Protein AF-A0A507R5H3-F1 (afdb_monomer)

Radius of 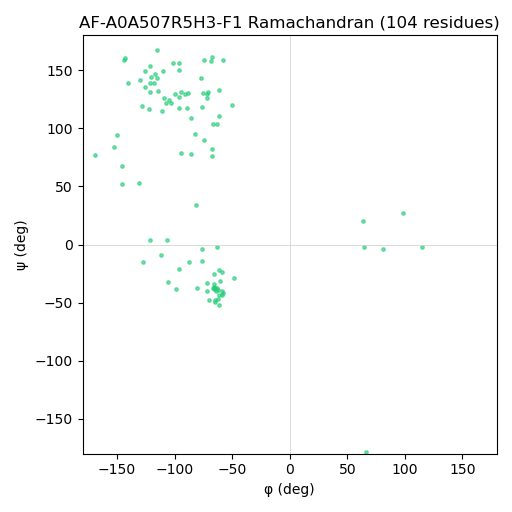gyration: 14.15 Å; Cα contacts (8 Å, |Δi|>4): 194; chains: 1; bounding box: 29×32×40 Å

Organism: Monascus purpureus (NCBI:txid5098)

Structure (mmCIF, N/CA/C/O backbone):
data_AF-A0A507R5H3-F1
#
_entry.id   AF-A0A507R5H3-F1
#
loop_
_atom_site.group_PDB
_atom_site.id
_atom_site.type_symbol
_atom_site.label_atom_id
_atom_site.label_alt_id
_atom_site.label_comp_id
_atom_site.label_asym_id
_atom_site.label_entity_id
_atom_site.label_seq_id
_atom_site.pdbx_PDB_ins_code
_atom_site.Cartn_x
_atom_site.Cartn_y
_atom_site.Cartn_z
_atom_site.occupancy
_atom_site.B_iso_or_equiv
_atom_site.auth_seq_id
_atom_site.auth_comp_id
_atom_site.auth_asym_id
_atom_site.auth_atom_id
_atom_site.pdbx_PDB_model_num
ATOM 1 N N . MET A 1 1 ? -1.510 -14.704 -15.289 1.00 32.44 1 MET A N 1
ATOM 2 C CA . MET A 1 1 ? -2.356 -13.787 -16.089 1.00 32.44 1 MET A CA 1
ATOM 3 C C . MET A 1 1 ? -2.913 -12.698 -15.160 1.00 32.44 1 MET A C 1
ATOM 5 O O . MET A 1 1 ? -4.084 -12.711 -14.817 1.00 32.44 1 MET A O 1
ATOM 9 N N . PHE A 1 2 ? -2.063 -11.780 -14.681 1.00 27.38 2 PHE A N 1
ATOM 10 C CA . PHE A 1 2 ? -2.463 -10.709 -13.753 1.00 27.38 2 PHE A CA 1
ATOM 11 C C . PHE A 1 2 ? -3.006 -9.515 -14.541 1.00 27.38 2 PHE A C 1
ATOM 13 O O . PHE A 1 2 ? -2.322 -8.524 -14.784 1.00 27.38 2 PHE A O 1
ATOM 20 N N . ARG A 1 3 ? -4.252 -9.630 -15.000 1.00 39.09 3 ARG A N 1
ATOM 21 C CA . ARG A 1 3 ? -5.005 -8.485 -15.511 1.00 39.09 3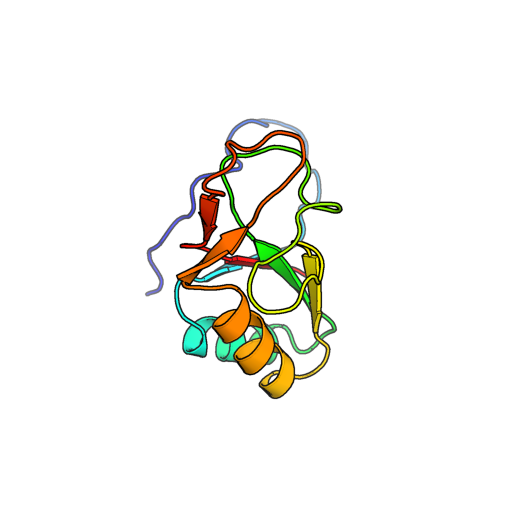 ARG A CA 1
ATOM 22 C C . ARG A 1 3 ? -5.606 -7.735 -14.329 1.00 39.09 3 ARG A C 1
ATOM 24 O O . ARG A 1 3 ? -6.699 -8.055 -13.891 1.00 39.09 3 ARG A O 1
ATOM 31 N N . CYS A 1 4 ? -4.924 -6.700 -13.859 1.00 26.64 4 CYS A N 1
ATOM 32 C CA . CYS A 1 4 ? -5.613 -5.581 -13.225 1.00 26.64 4 CYS A CA 1
ATOM 33 C C . CYS A 1 4 ? -4.775 -4.317 -13.408 1.00 26.64 4 CYS A C 1
ATOM 35 O O . CYS A 1 4 ? -3.970 -3.935 -12.564 1.00 26.64 4 CYS A O 1
ATOM 37 N N . GLY A 1 5 ? -4.943 -3.687 -14.572 1.00 36.56 5 GLY A N 1
ATOM 38 C CA . GLY A 1 5 ? -4.364 -2.384 -14.852 1.00 36.56 5 GLY A CA 1
ATOM 39 C C . GLY A 1 5 ? -4.945 -1.354 -13.894 1.00 36.56 5 GLY A C 1
ATOM 40 O O . GLY A 1 5 ? -6.070 -0.890 -14.079 1.00 36.56 5 GLY A O 1
ATOM 41 N N . CYS A 1 6 ? -4.166 -0.959 -12.891 1.00 31.17 6 CYS A N 1
ATOM 42 C CA . CYS A 1 6 ? -4.431 0.285 -12.195 1.00 31.17 6 CYS A CA 1
ATOM 43 C C . CYS A 1 6 ? -4.000 1.418 -13.132 1.00 31.17 6 CYS A C 1
ATOM 45 O O . CYS A 1 6 ? -2.841 1.813 -13.204 1.00 31.17 6 CYS A O 1
ATOM 47 N N . ARG A 1 7 ? -4.955 1.853 -13.957 1.00 38.59 7 ARG A N 1
ATOM 48 C CA . ARG A 1 7 ? -4.823 2.907 -14.962 1.00 38.59 7 ARG A CA 1
ATOM 49 C C . ARG A 1 7 ? -4.623 4.252 -14.256 1.00 38.59 7 ARG A C 1
ATOM 51 O O . ARG A 1 7 ? -5.584 4.983 -14.062 1.00 38.59 7 ARG A O 1
ATOM 58 N N . LEU A 1 8 ? -3.396 4.571 -13.847 1.00 39.38 8 LEU A N 1
ATOM 59 C CA . LEU A 1 8 ? -3.057 5.916 -13.375 1.00 39.38 8 LEU A CA 1
ATOM 60 C C . LEU A 1 8 ? -1.620 6.325 -13.738 1.00 39.38 8 LEU A C 1
ATOM 62 O O . LEU A 1 8 ? -0.855 6.728 -12.878 1.00 39.38 8 LEU A O 1
ATOM 66 N N . MET A 1 9 ? -1.265 6.198 -15.020 1.00 39.62 9 MET A N 1
ATOM 67 C CA . MET A 1 9 ? -0.249 7.020 -15.699 1.00 39.62 9 MET A CA 1
ATOM 68 C C . MET A 1 9 ? -0.341 6.734 -17.209 1.00 39.62 9 MET A C 1
ATOM 70 O O . MET A 1 9 ? 0.411 5.941 -17.760 1.00 39.62 9 MET A O 1
ATOM 74 N N . ARG A 1 10 ? -1.341 7.296 -17.895 1.00 34.28 10 ARG A N 1
ATOM 75 C CA . ARG A 1 10 ? -1.389 7.283 -19.370 1.00 34.28 10 ARG A CA 1
ATOM 76 C C . ARG A 1 10 ? -1.670 8.688 -19.884 1.00 34.28 10 ARG A C 1
ATOM 78 O O . ARG A 1 10 ? -2.628 8.891 -20.614 1.00 34.28 10 ARG A O 1
ATOM 85 N N . VAL A 1 11 ? -0.872 9.655 -19.439 1.00 46.25 11 VAL A N 1
ATOM 86 C CA . VAL A 1 11 ? -0.793 10.981 -20.064 1.00 46.25 11 VAL A CA 1
ATOM 87 C C . VAL A 1 11 ? 0.644 11.485 -19.947 1.00 46.25 11 VAL A C 1
ATOM 89 O O . VAL A 1 11 ? 0.905 12.408 -19.196 1.00 46.25 11 VAL A O 1
ATOM 92 N N . VAL A 1 12 ? 1.580 10.842 -20.647 1.00 48.62 12 VAL A N 1
ATOM 93 C CA . VAL A 1 12 ? 2.714 11.534 -21.281 1.00 48.62 12 VAL A CA 1
ATOM 94 C C . VAL A 1 12 ? 3.072 10.704 -22.514 1.00 48.62 12 VAL A C 1
ATOM 96 O O . VAL A 1 12 ? 3.753 9.687 -22.426 1.00 48.62 12 VAL A O 1
ATOM 99 N N . GLY A 1 13 ? 2.517 11.075 -23.665 1.00 44.78 13 GLY A N 1
ATOM 100 C CA . GLY A 1 13 ? 3.038 10.610 -24.943 1.00 44.78 13 GLY A CA 1
ATOM 101 C C . GLY A 1 13 ? 4.305 11.402 -25.244 1.00 44.78 13 GLY A C 1
ATOM 102 O O . GLY A 1 13 ? 4.231 12.621 -25.344 1.00 44.78 13 GLY A O 1
ATOM 103 N N . GLY A 1 14 ? 5.450 10.726 -25.354 1.00 51.44 14 GLY A N 1
ATOM 104 C CA . GLY A 1 14 ? 6.634 11.280 -26.022 1.00 51.44 14 GLY A CA 1
ATOM 105 C C . GLY A 1 14 ? 7.879 11.553 -25.176 1.00 51.44 14 GLY A C 1
ATOM 106 O O . GLY A 1 14 ? 8.890 11.923 -25.760 1.00 51.44 14 GLY A O 1
ATOM 107 N N . TYR A 1 15 ? 7.866 11.339 -23.858 1.00 52.12 15 TYR A N 1
ATOM 108 C CA . TYR A 1 15 ? 9.074 11.487 -23.035 1.00 52.12 15 TYR A CA 1
ATOM 109 C C . TYR A 1 15 ? 9.379 10.174 -22.313 1.00 52.12 15 TYR A C 1
ATOM 111 O O . TYR A 1 15 ? 8.579 9.711 -21.500 1.00 52.12 15 TYR A O 1
ATOM 119 N N . ASP A 1 16 ? 10.527 9.579 -22.646 1.00 47.03 16 ASP A N 1
ATOM 120 C CA . ASP A 1 16 ? 11.119 8.411 -21.988 1.00 47.03 16 ASP A CA 1
ATOM 121 C C . ASP A 1 16 ? 11.559 8.805 -20.571 1.00 47.03 16 ASP A C 1
ATOM 123 O O . ASP A 1 16 ? 12.713 9.123 -20.297 1.00 47.03 16 ASP A O 1
ATOM 127 N N . VAL A 1 17 ? 10.585 8.927 -19.670 1.00 50.81 17 VAL A N 1
ATOM 128 C CA . VAL A 1 17 ? 10.842 9.186 -18.256 1.00 50.81 17 VAL A CA 1
ATOM 129 C C . VAL A 1 17 ? 10.822 7.836 -17.545 1.00 50.81 17 VAL A C 1
ATOM 131 O O . VAL A 1 17 ? 9.769 7.190 -17.526 1.00 50.81 17 VAL A O 1
ATOM 134 N N . PRO A 1 18 ? 11.937 7.396 -16.935 1.00 57.56 18 PRO A N 1
ATOM 135 C CA . PRO A 1 18 ? 11.975 6.145 -16.196 1.00 57.56 18 PRO A CA 1
ATOM 136 C C . PRO A 1 18 ? 11.080 6.265 -14.959 1.00 57.56 18 PRO A C 1
ATOM 138 O O . PRO A 1 18 ? 11.423 6.905 -13.965 1.00 57.56 18 PRO A O 1
ATOM 141 N N . VAL A 1 19 ? 9.897 5.659 -15.026 1.00 58.16 19 VAL A N 1
ATOM 142 C CA . VAL A 1 19 ? 9.000 5.513 -13.878 1.00 58.16 19 VAL A CA 1
ATOM 143 C C . VAL A 1 19 ? 9.346 4.224 -13.135 1.00 58.16 19 VAL A C 1
ATOM 145 O O . VAL A 1 19 ? 9.432 3.168 -13.765 1.00 58.16 19 VAL A O 1
ATOM 148 N N . PRO A 1 20 ? 9.518 4.268 -11.802 1.00 65.38 20 PRO A N 1
ATOM 149 C CA . PRO A 1 20 ? 9.778 3.066 -11.027 1.00 65.38 20 PRO A CA 1
ATOM 150 C C . PRO A 1 20 ? 8.604 2.095 -11.163 1.00 65.38 20 PRO A C 1
ATOM 152 O O . PRO A 1 20 ? 7.437 2.482 -11.031 1.00 65.38 20 PRO A O 1
ATOM 155 N N . HIS A 1 21 ? 8.920 0.825 -11.418 1.00 71.94 21 HIS A N 1
ATOM 156 C CA . HIS A 1 21 ? 7.930 -0.243 -11.470 1.00 71.94 21 HIS A CA 1
ATOM 157 C C . HIS A 1 21 ? 7.251 -0.360 -10.105 1.00 71.94 21 HIS A C 1
ATOM 159 O O . HIS A 1 21 ? 7.866 -0.775 -9.122 1.00 71.94 21 HIS A O 1
ATOM 165 N N . GLY A 1 22 ? 5.978 0.022 -10.050 1.00 77.44 22 GLY A N 1
ATOM 166 C CA . GLY A 1 22 ? 5.150 -0.161 -8.872 1.00 77.44 22 GLY A CA 1
ATOM 167 C C . GLY A 1 22 ? 3.918 -1.004 -9.157 1.00 77.44 22 GLY A C 1
ATOM 168 O O . GLY A 1 22 ? 3.407 -1.063 -10.276 1.00 77.44 22 GLY A O 1
ATOM 169 N N . PHE A 1 23 ? 3.439 -1.662 -8.112 1.00 83.88 23 PHE A N 1
ATOM 170 C CA . PHE A 1 23 ? 2.302 -2.564 -8.132 1.00 83.88 23 PHE A CA 1
ATOM 171 C C . PHE A 1 23 ? 1.208 -2.021 -7.222 1.00 83.88 23 PHE A C 1
ATOM 173 O O . PHE A 1 23 ? 1.475 -1.538 -6.121 1.00 83.88 23 PHE A O 1
ATOM 180 N N . VAL A 1 24 ? -0.040 -2.118 -7.673 1.00 86.12 24 VAL A N 1
ATOM 181 C CA . VAL A 1 24 ? -1.201 -1.812 -6.835 1.00 86.12 24 VAL A CA 1
ATOM 182 C C . VAL A 1 24 ? -1.737 -3.104 -6.252 1.00 86.12 24 VAL A C 1
ATOM 184 O O . VAL A 1 24 ? -2.046 -4.034 -6.993 1.00 86.12 24 VAL A O 1
ATOM 187 N N . VAL A 1 25 ? -1.885 -3.135 -4.934 1.00 86.25 25 VAL A N 1
ATOM 188 C CA . VAL A 1 25 ? -2.428 -4.268 -4.189 1.00 86.25 25 VAL A CA 1
ATOM 189 C C . VAL A 1 25 ? -3.672 -3.842 -3.415 1.00 86.25 25 VAL A C 1
ATOM 191 O O . VAL A 1 25 ? -3.770 -2.711 -2.932 1.00 86.25 25 VAL A O 1
ATOM 194 N N . ALA A 1 26 ? -4.636 -4.754 -3.317 1.00 84.25 26 ALA A N 1
ATOM 195 C CA . ALA A 1 26 ? -5.847 -4.583 -2.512 1.00 84.25 26 ALA A CA 1
ATOM 196 C C . ALA A 1 26 ? -5.881 -5.524 -1.295 1.00 84.25 26 ALA A C 1
ATOM 198 O O . ALA A 1 26 ? -6.730 -5.352 -0.428 1.00 84.25 26 ALA A O 1
ATOM 199 N N . ASN A 1 27 ? -4.948 -6.481 -1.212 1.00 87.62 27 ASN A N 1
ATOM 200 C CA . ASN A 1 27 ? -4.852 -7.460 -0.133 1.00 87.62 27 ASN A CA 1
ATOM 201 C C . ASN A 1 27 ? -3.460 -7.438 0.510 1.00 87.62 27 ASN A C 1
ATOM 203 O O . ASN A 1 27 ? -2.452 -7.217 -0.168 1.00 87.62 27 ASN A O 1
ATOM 207 N N . ALA A 1 28 ? -3.390 -7.757 1.804 1.00 86.69 28 ALA A N 1
ATOM 208 C CA . ALA A 1 28 ? -2.122 -7.873 2.527 1.00 86.69 28 ALA A CA 1
ATOM 209 C C . ALA A 1 28 ? -1.258 -9.046 2.015 1.00 86.69 28 ALA A C 1
ATOM 211 O O . ALA A 1 28 ? -0.034 -8.932 1.942 1.00 86.69 28 ALA A O 1
ATOM 212 N N . GLN A 1 29 ? -1.882 -10.154 1.589 1.00 87.25 2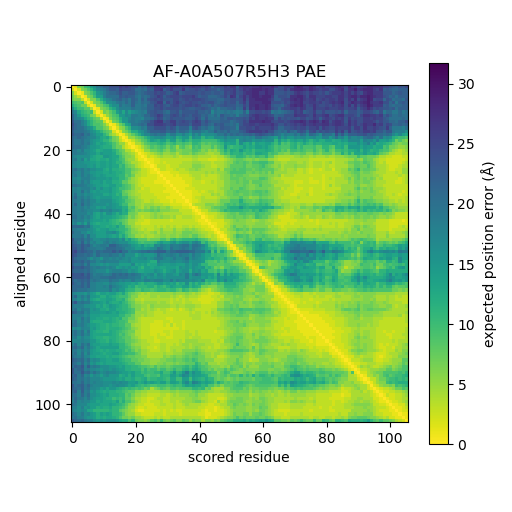9 GLN A N 1
ATOM 213 C CA . GLN A 1 29 ? -1.177 -11.303 1.002 1.00 87.25 29 GLN A CA 1
ATOM 214 C C . GLN A 1 29 ? -0.433 -10.914 -0.287 1.00 87.25 29 GLN A C 1
ATOM 216 O O . GLN A 1 29 ? 0.732 -11.269 -0.464 1.00 87.25 29 GLN A O 1
ATOM 221 N N . ASP A 1 30 ? -1.088 -10.134 -1.153 1.00 86.38 30 ASP A N 1
ATOM 222 C CA . ASP A 1 30 ? -0.500 -9.644 -2.403 1.00 86.38 30 ASP A CA 1
ATOM 223 C C . ASP A 1 30 ? 0.667 -8.691 -2.123 1.00 86.38 30 ASP A C 1
ATOM 225 O O . ASP A 1 30 ? 1.689 -8.752 -2.804 1.00 86.38 30 ASP A O 1
ATOM 229 N N . ALA A 1 31 ? 0.563 -7.862 -1.075 1.00 84.75 31 ALA A N 1
ATOM 230 C CA . ALA A 1 31 ? 1.649 -6.978 -0.656 1.00 84.75 31 ALA A CA 1
ATOM 231 C C . ALA A 1 31 ? 2.928 -7.757 -0.314 1.00 84.75 31 ALA A C 1
ATOM 233 O O . ALA A 1 31 ? 4.020 -7.388 -0.749 1.00 84.75 31 ALA A O 1
ATOM 234 N N . LYS A 1 32 ? 2.790 -8.873 0.411 1.00 87.81 32 LYS A N 1
ATOM 235 C CA . LYS A 1 32 ? 3.909 -9.759 0.752 1.00 87.81 32 LYS A CA 1
ATOM 236 C C . LYS A 1 32 ? 4.560 -10.356 -0.496 1.00 87.81 32 LYS A C 1
ATOM 238 O O . LYS A 1 32 ? 5.784 -10.336 -0.604 1.00 87.81 32 LYS A O 1
ATOM 243 N N . SER A 1 33 ? 3.756 -10.871 -1.427 1.00 86.94 33 SER A N 1
ATOM 244 C CA . SER A 1 33 ? 4.242 -11.480 -2.673 1.00 86.94 33 SER A CA 1
ATOM 245 C C . SER A 1 33 ? 4.959 -10.469 -3.568 1.00 86.94 33 SER A C 1
ATOM 247 O O . SER A 1 33 ? 6.009 -10.779 -4.122 1.00 86.94 33 SER A O 1
ATOM 249 N N . VAL A 1 34 ? 4.438 -9.242 -3.664 1.00 85.81 34 VAL A N 1
ATOM 250 C CA . VAL A 1 34 ? 5.066 -8.152 -4.424 1.00 85.81 34 VAL A CA 1
ATOM 251 C C . VAL A 1 34 ? 6.409 -7.758 -3.815 1.00 85.81 34 VAL A C 1
ATOM 253 O O . VAL A 1 34 ? 7.398 -7.678 -4.535 1.00 85.81 34 VAL A O 1
ATOM 256 N N . VAL A 1 35 ? 6.480 -7.555 -2.496 1.00 84.69 35 VAL A N 1
ATOM 257 C CA . VAL A 1 35 ? 7.746 -7.193 -1.834 1.00 84.69 35 VAL A CA 1
ATOM 258 C C . VAL A 1 35 ? 8.766 -8.330 -1.929 1.00 84.69 35 VAL A C 1
ATOM 260 O O . VAL A 1 35 ? 9.946 -8.073 -2.158 1.00 84.69 35 VAL A O 1
ATOM 263 N N . ALA A 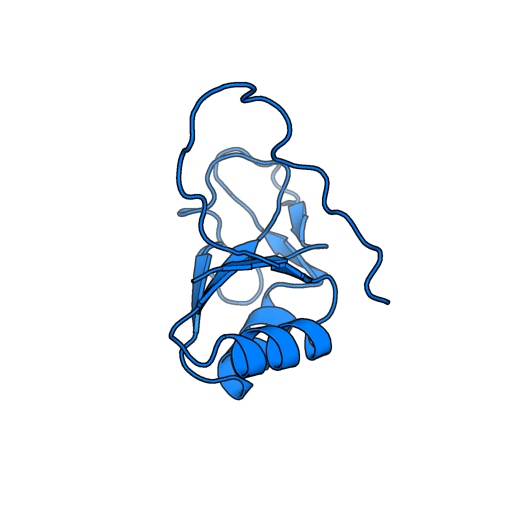1 36 ? 8.319 -9.587 -1.839 1.00 85.69 36 ALA A N 1
ATOM 264 C CA . ALA A 1 36 ? 9.177 -10.749 -2.065 1.00 85.69 36 ALA A CA 1
ATOM 265 C C . ALA A 1 36 ? 9.721 -10.807 -3.504 1.00 85.69 36 ALA A C 1
ATOM 267 O O . ALA A 1 36 ? 10.881 -11.156 -3.694 1.00 85.69 36 ALA A O 1
ATOM 268 N N . ALA A 1 37 ? 8.915 -10.429 -4.503 1.00 84.25 37 ALA A N 1
ATOM 269 C CA . ALA A 1 37 ? 9.339 -10.368 -5.901 1.00 84.25 37 ALA A CA 1
ATOM 270 C C . ALA A 1 37 ? 10.300 -9.201 -6.191 1.00 84.25 37 ALA A C 1
ATOM 272 O O . ALA A 1 37 ? 11.179 -9.333 -7.037 1.00 84.25 37 ALA A O 1
ATOM 273 N N . ILE A 1 38 ? 10.149 -8.066 -5.498 1.00 82.94 38 ILE A N 1
ATOM 274 C CA . ILE A 1 38 ? 11.051 -6.912 -5.634 1.00 82.94 38 ILE A CA 1
ATOM 275 C C . ILE A 1 38 ? 12.416 -7.206 -4.991 1.00 82.94 38 ILE A C 1
ATOM 277 O O . ILE A 1 38 ? 13.444 -6.796 -5.532 1.00 82.94 38 ILE A O 1
ATOM 281 N N . GLY A 1 39 ? 12.434 -7.885 -3.837 1.00 79.81 39 GLY A N 1
ATOM 282 C CA . GLY A 1 39 ? 13.669 -8.276 -3.144 1.00 79.81 39 GLY A CA 1
ATOM 283 C C . GLY A 1 39 ? 14.526 -7.100 -2.652 1.00 79.81 39 GLY A C 1
ATOM 284 O O . GLY A 1 39 ? 15.723 -7.258 -2.433 1.00 79.81 39 GLY A O 1
ATOM 285 N N . ALA A 1 40 ? 13.938 -5.911 -2.508 1.00 80.44 40 ALA A N 1
ATOM 286 C CA . ALA A 1 40 ? 14.612 -4.672 -2.123 1.00 80.44 40 ALA A CA 1
ATOM 287 C C . ALA A 1 40 ? 13.704 -3.832 -1.202 1.00 80.44 40 ALA A C 1
ATOM 289 O O . ALA A 1 40 ? 12.482 -4.039 -1.218 1.00 80.44 40 ALA A O 1
ATOM 290 N N . PRO A 1 41 ? 14.262 -2.878 -0.422 1.00 82.25 41 PRO A N 1
ATOM 291 C CA . PRO A 1 41 ? 13.466 -1.934 0.359 1.00 82.25 41 PRO A CA 1
ATOM 292 C C . PRO A 1 41 ? 12.408 -1.286 -0.529 1.00 82.25 41 PRO A C 1
ATOM 294 O O . PRO A 1 41 ? 12.722 -0.680 -1.551 1.00 82.25 41 PRO A O 1
ATOM 297 N N . SER A 1 42 ? 11.150 -1.480 -0.150 1.00 85.50 42 SER A N 1
ATOM 298 C CA . SER A 1 42 ? 9.984 -1.065 -0.919 1.00 85.50 42 SER A CA 1
ATOM 299 C C . SER A 1 42 ? 9.188 -0.040 -0.125 1.00 85.50 42 SER A C 1
ATOM 301 O O . SER A 1 42 ? 9.100 -0.100 1.102 1.00 85.50 42 SER A O 1
ATOM 303 N N . VAL A 1 43 ? 8.570 0.903 -0.824 1.00 86.81 43 VAL A N 1
ATOM 304 C CA . VAL A 1 43 ? 7.729 1.929 -0.216 1.00 86.81 43 VAL A CA 1
ATOM 305 C C . VAL A 1 43 ? 6.263 1.578 -0.435 1.00 86.81 43 VAL A C 1
ATOM 307 O O . VAL A 1 43 ? 5.792 1.479 -1.567 1.00 86.81 43 VAL A O 1
ATOM 310 N N . LEU A 1 44 ? 5.529 1.436 0.664 1.00 86.50 44 LEU A N 1
ATOM 311 C CA . LEU A 1 44 ? 4.081 1.281 0.700 1.00 86.50 44 LEU A CA 1
ATOM 312 C C . LEU A 1 44 ? 3.434 2.666 0.773 1.00 86.50 44 LEU A C 1
ATOM 314 O O . LEU A 1 44 ? 3.613 3.406 1.743 1.00 86.50 44 LEU A O 1
ATOM 318 N N . LYS A 1 45 ? 2.655 3.023 -0.244 1.00 84.19 45 LYS A N 1
ATOM 319 C CA . LYS A 1 45 ? 1.847 4.245 -0.281 1.00 84.19 45 LYS A CA 1
ATOM 320 C C . LYS A 1 45 ? 0.370 3.903 -0.289 1.00 84.19 45 LYS A C 1
ATOM 322 O O . LYS A 1 45 ? -0.084 3.116 -1.111 1.00 84.19 45 LYS A O 1
ATOM 327 N N . SER A 1 46 ? -0.409 4.557 0.563 1.00 83.88 46 SER A N 1
ATOM 328 C CA . SER A 1 46 ? -1.869 4.498 0.454 1.00 83.88 46 SER A CA 1
ATOM 329 C C . SER A 1 46 ? -2.356 5.288 -0.762 1.00 83.88 46 SER A C 1
ATOM 331 O O . SER A 1 46 ? -1.981 6.446 -0.975 1.00 83.88 46 SER A O 1
ATOM 333 N N . GLN A 1 47 ? -3.199 4.663 -1.585 1.00 78.25 47 GLN A N 1
ATOM 334 C CA . GLN A 1 47 ? -3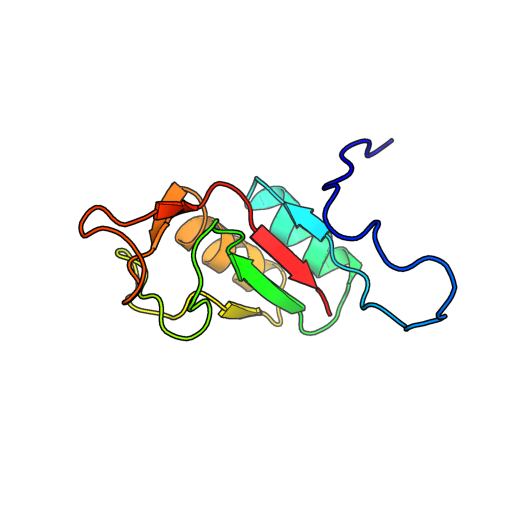.795 5.317 -2.745 1.00 78.25 47 GLN A CA 1
ATOM 335 C C . GLN A 1 47 ? -5.166 5.884 -2.371 1.00 78.25 47 GLN A C 1
ATOM 337 O O . GLN A 1 47 ? -6.207 5.306 -2.673 1.00 78.25 47 GLN A O 1
ATOM 342 N N . ILE A 1 48 ? -5.145 7.032 -1.696 1.00 75.50 48 ILE A N 1
ATOM 343 C CA . ILE A 1 48 ? -6.336 7.829 -1.383 1.00 75.50 48 ILE A CA 1
ATOM 344 C C . ILE A 1 48 ? -6.540 8.948 -2.409 1.00 75.50 48 ILE A C 1
ATOM 346 O O . ILE A 1 48 ? -5.578 9.496 -2.957 1.00 75.50 48 ILE A O 1
ATOM 350 N N . LEU A 1 49 ? -7.802 9.324 -2.630 1.00 66.94 49 LEU A N 1
ATOM 351 C CA . LEU A 1 49 ? -8.213 10.467 -3.458 1.00 66.94 49 LEU A CA 1
ATOM 352 C C . LEU A 1 49 ? -8.129 11.799 -2.688 1.00 66.94 49 LEU A C 1
ATOM 354 O O . LEU A 1 49 ? -8.936 12.696 -2.898 1.00 66.94 49 LEU A O 1
ATOM 358 N N . ALA A 1 50 ? -7.157 11.925 -1.785 1.00 62.31 50 ALA A N 1
ATOM 359 C CA . ALA A 1 50 ? -6.873 13.165 -1.078 1.00 62.31 50 ALA A CA 1
ATOM 360 C C . ALA A 1 50 ? -5.384 13.511 -1.145 1.00 62.31 50 ALA A C 1
ATOM 362 O O . ALA A 1 50 ? -4.509 12.640 -1.081 1.00 62.31 50 ALA A O 1
ATOM 363 N N . GLY A 1 51 ? -5.104 14.807 -1.296 1.00 52.94 51 GLY A N 1
ATOM 364 C CA . GLY A 1 51 ? -3.760 15.371 -1.177 1.00 52.94 51 GLY A CA 1
ATOM 365 C C . GLY A 1 51 ? -3.242 15.298 0.265 1.00 52.94 51 GLY A C 1
ATOM 366 O O . GLY A 1 51 ? -4.018 15.172 1.209 1.00 52.94 51 GLY A O 1
ATOM 367 N N . GLY A 1 52 ? -1.916 15.348 0.449 1.00 55.75 52 GLY A N 1
ATOM 368 C CA . GLY A 1 52 ? -1.297 15.341 1.789 1.00 55.75 52 GLY A CA 1
ATOM 369 C C . GLY A 1 52 ? -0.773 13.984 2.284 1.00 55.75 52 GLY A C 1
ATOM 370 O O . GLY A 1 52 ? -0.662 13.767 3.490 1.00 55.75 52 GLY A O 1
ATOM 371 N N . ARG A 1 53 ? -0.396 13.089 1.359 1.00 53.41 53 ARG A N 1
ATOM 372 C CA . ARG A 1 53 ? 0.063 11.697 1.589 1.00 53.41 53 ARG A CA 1
ATOM 373 C C . ARG A 1 53 ? 1.139 11.512 2.677 1.00 53.41 53 ARG A C 1
ATOM 375 O O . ARG A 1 53 ? 1.178 10.460 3.300 1.00 53.41 53 ARG A O 1
ATOM 382 N N . GLY A 1 54 ? 1.996 12.509 2.919 1.00 56.06 54 GLY A N 1
ATOM 383 C CA . GLY A 1 54 ? 3.071 12.437 3.922 1.00 56.06 54 GLY A CA 1
ATOM 384 C C . GLY A 1 54 ? 2.682 12.864 5.345 1.00 56.06 54 GLY A C 1
ATOM 385 O O . GLY A 1 54 ? 3.425 12.580 6.275 1.00 56.06 54 GLY A O 1
ATOM 386 N N . LYS A 1 55 ? 1.539 13.541 5.530 1.00 57.91 55 LYS A N 1
ATOM 387 C CA . LYS A 1 55 ? 1.091 14.089 6.830 1.00 57.91 55 LYS A CA 1
ATOM 388 C C . LYS A 1 55 ? -0.268 13.550 7.295 1.00 57.91 55 LYS A C 1
ATOM 390 O O . LYS A 1 55 ? -0.786 14.012 8.306 1.00 57.91 55 LYS A O 1
ATOM 395 N N . GLY A 1 56 ? -0.862 12.616 6.552 1.00 63.53 56 GLY A N 1
ATOM 396 C CA . GLY A 1 56 ? -2.074 11.920 6.979 1.00 63.53 56 GLY A CA 1
ATOM 397 C C . GLY A 1 56 ? -1.766 10.961 8.121 1.00 63.53 56 GLY A C 1
ATOM 398 O O . GLY A 1 56 ? -0.808 10.198 8.018 1.00 63.53 56 GLY A O 1
ATOM 399 N N . LYS A 1 57 ? -2.555 11.019 9.193 1.00 65.25 57 LYS A N 1
ATOM 400 C CA . LYS A 1 57 ? -2.485 10.082 10.313 1.00 65.25 57 LYS A CA 1
ATOM 401 C C . LYS A 1 57 ? -3.505 8.973 10.082 1.00 65.25 57 LYS A C 1
ATOM 403 O O . LYS A 1 57 ? -4.659 9.258 9.763 1.00 65.25 57 LYS A O 1
ATOM 408 N N . PHE A 1 58 ? -3.075 7.726 10.225 1.00 66.81 58 PHE A N 1
ATOM 409 C CA . PHE A 1 58 ? -4.002 6.604 10.351 1.00 66.81 58 PHE A CA 1
ATOM 410 C C . PHE A 1 58 ? -4.584 6.556 11.759 1.00 66.81 58 PHE A C 1
ATOM 412 O O . PHE A 1 58 ? -3.859 6.802 12.723 1.00 66.81 58 PHE A O 1
ATOM 419 N N . ASP A 1 59 ? -5.858 6.186 11.859 1.00 61.91 59 ASP A N 1
ATOM 420 C CA . ASP A 1 59 ? -6.554 5.990 13.136 1.00 61.91 59 ASP A CA 1
ATOM 421 C C . 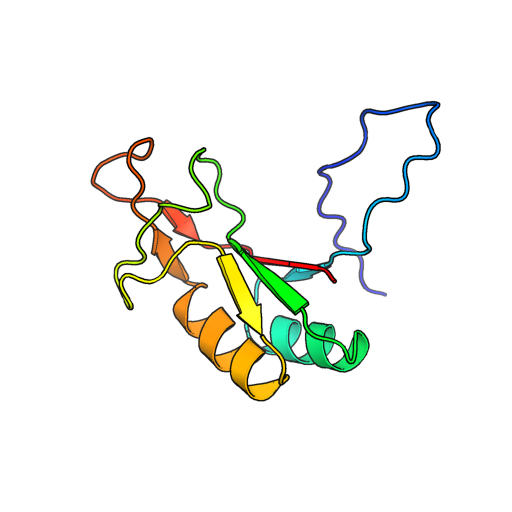ASP A 1 59 ? -5.901 4.892 14.002 1.00 61.91 59 ASP A C 1
ATOM 423 O O . ASP A 1 59 ? -5.842 5.000 15.220 1.00 61.91 59 ASP A O 1
ATOM 427 N N . SER A 1 60 ? -5.304 3.878 13.368 1.00 58.72 60 SER A N 1
ATOM 428 C CA . SER A 1 60 ? -4.759 2.697 14.055 1.00 58.72 60 SER A CA 1
ATOM 429 C C . SER A 1 60 ? -3.385 2.891 14.694 1.00 58.72 60 SER A C 1
ATOM 431 O O . SER A 1 60 ? -3.132 2.365 15.769 1.00 58.72 60 SER A O 1
ATOM 433 N N . ASP A 1 61 ? -2.495 3.648 14.050 1.00 60.06 61 ASP A N 1
ATOM 434 C CA . ASP A 1 61 ? -1.079 3.758 14.451 1.00 60.06 61 ASP A CA 1
ATOM 435 C C . ASP A 1 61 ? -0.603 5.203 14.630 1.00 60.06 61 ASP A C 1
ATOM 437 O O . ASP A 1 61 ? 0.518 5.440 15.080 1.00 60.06 61 ASP A O 1
ATOM 441 N N . GLY A 1 62 ? -1.358 6.192 14.141 1.00 60.09 62 GLY A N 1
ATOM 442 C CA . GLY A 1 62 ? -0.895 7.580 14.037 1.00 60.09 62 GLY A CA 1
ATOM 443 C C . GLY A 1 62 ? 0.281 7.806 13.069 1.00 60.09 62 GLY A C 1
ATOM 444 O O . GLY A 1 62 ? 0.701 8.950 12.880 1.00 60.09 62 GLY A O 1
ATOM 445 N N . LYS A 1 63 ? 0.810 6.749 12.435 1.00 67.06 63 LYS A N 1
ATOM 446 C CA . LYS A 1 63 ? 1.896 6.802 11.443 1.00 67.06 63 LYS A CA 1
ATOM 447 C C . LYS A 1 63 ? 1.402 7.344 10.096 1.00 67.06 63 LYS A C 1
ATOM 449 O O . LYS A 1 63 ? 0.209 7.323 9.797 1.00 67.06 63 LYS A O 1
ATOM 454 N N . GLY A 1 64 ? 2.340 7.845 9.292 1.00 67.56 64 GLY A N 1
ATOM 455 C CA . GLY A 1 64 ? 2.074 8.488 8.004 1.00 67.56 64 GLY A CA 1
ATOM 456 C C . GLY A 1 64 ? 1.529 7.549 6.917 1.00 67.56 64 GLY A C 1
ATOM 457 O O . GLY A 1 64 ? 1.733 6.337 6.953 1.00 67.56 64 GLY A O 1
ATOM 458 N N . GLY A 1 65 ? 0.915 8.136 5.883 1.00 69.75 65 GLY A N 1
ATOM 459 C CA . GLY A 1 65 ? 0.402 7.457 4.678 1.00 69.75 65 GLY A CA 1
ATOM 460 C C . GLY A 1 65 ? 1.447 6.761 3.789 1.00 69.75 65 GLY A C 1
ATOM 461 O O . GLY A 1 65 ? 1.073 6.164 2.772 1.00 69.75 65 GLY A O 1
ATOM 462 N N . VAL A 1 66 ? 2.729 6.862 4.156 1.00 80.12 66 VAL A N 1
ATOM 463 C CA . VAL A 1 66 ? 3.895 6.309 3.460 1.00 80.12 66 VAL A CA 1
ATOM 464 C C . VAL A 1 66 ? 4.720 5.511 4.469 1.00 80.12 66 VAL A C 1
ATOM 466 O O . VAL A 1 66 ? 5.200 6.084 5.446 1.00 80.12 66 VAL A O 1
ATOM 469 N N . ARG A 1 67 ? 4.893 4.207 4.238 1.00 83.50 67 ARG A N 1
ATOM 470 C CA . ARG A 1 67 ? 5.716 3.320 5.074 1.00 83.50 67 ARG A CA 1
ATOM 471 C C . ARG A 1 67 ? 6.812 2.682 4.222 1.00 83.50 67 ARG A C 1
ATOM 473 O O . ARG A 1 67 ? 6.558 2.302 3.083 1.00 83.50 67 ARG A O 1
ATOM 480 N N . ILE A 1 68 ? 8.025 2.585 4.755 1.00 85.81 68 ILE A N 1
ATOM 481 C CA . ILE A 1 68 ? 9.146 1.893 4.106 1.00 85.81 68 ILE A CA 1
ATOM 482 C C . ILE A 1 68 ? 9.242 0.515 4.747 1.00 85.81 68 ILE A C 1
ATOM 484 O O . ILE A 1 68 ? 9.223 0.412 5.972 1.00 85.81 68 ILE A O 1
ATOM 488 N N . VAL A 1 69 ? 9.300 -0.528 3.927 1.00 85.94 69 VAL A N 1
ATOM 489 C CA . VAL A 1 69 ? 9.388 -1.916 4.384 1.00 85.94 69 VAL A CA 1
ATOM 490 C C . VAL A 1 69 ? 10.579 -2.594 3.739 1.00 85.94 69 VAL A C 1
ATOM 492 O O . VAL A 1 69 ? 10.817 -2.456 2.538 1.00 85.94 69 VAL A O 1
ATOM 495 N N . THR A 1 70 ? 11.326 -3.333 4.549 1.00 84.06 70 THR A N 1
ATOM 496 C CA . THR A 1 70 ? 12.539 -4.030 4.100 1.00 84.06 70 THR A CA 1
ATOM 497 C C . THR A 1 70 ? 12.288 -5.522 3.983 1.00 84.06 70 THR A C 1
ATOM 499 O O . THR A 1 70 ? 12.846 -6.182 3.111 1.00 84.06 70 THR A O 1
ATOM 502 N N . THR A 1 71 ? 11.415 -6.058 4.843 1.00 87.06 71 THR A N 1
ATOM 503 C CA . THR A 1 71 ? 11.087 -7.482 4.864 1.00 87.06 71 THR A CA 1
ATOM 504 C C . THR A 1 71 ? 9.662 -7.752 4.363 1.00 87.06 71 THR A C 1
ATOM 506 O O . THR A 1 71 ? 8.745 -6.954 4.575 1.00 87.06 71 THR A O 1
ATOM 509 N N . PRO A 1 72 ? 9.412 -8.915 3.734 1.00 86.56 72 PRO A N 1
ATOM 510 C CA . PRO A 1 72 ? 8.069 -9.289 3.287 1.00 86.56 72 PRO A CA 1
ATOM 511 C C . PRO A 1 72 ? 7.097 -9.501 4.461 1.00 86.56 72 PRO A C 1
ATOM 513 O O . PRO A 1 72 ? 5.887 -9.350 4.302 1.00 86.56 72 PRO A O 1
ATOM 516 N N . LYS A 1 73 ? 7.608 -9.839 5.655 1.00 87.25 73 LYS A N 1
ATOM 517 C CA . LYS A 1 73 ? 6.796 -9.945 6.877 1.00 87.25 73 LYS A CA 1
ATOM 518 C C . LYS A 1 73 ? 6.323 -8.568 7.346 1.00 87.25 73 LYS A C 1
ATOM 520 O O . LYS A 1 73 ? 5.131 -8.399 7.580 1.00 87.25 73 LYS A O 1
ATOM 525 N N . GLU A 1 74 ? 7.222 -7.584 7.403 1.00 86.25 74 GLU A N 1
ATOM 526 C CA . GLU A 1 74 ? 6.854 -6.190 7.686 1.00 86.25 74 GLU A CA 1
ATOM 527 C C . GLU A 1 74 ? 5.856 -5.662 6.659 1.00 86.25 74 GLU A C 1
ATOM 529 O O . GLU A 1 74 ? 4.906 -4.979 7.030 1.00 86.25 74 GLU A O 1
ATOM 534 N N . ALA A 1 75 ? 6.032 -5.995 5.378 1.00 85.62 75 ALA A N 1
ATOM 535 C CA . ALA A 1 75 ? 5.106 -5.582 4.330 1.00 85.62 75 ALA A CA 1
ATOM 536 C C . ALA A 1 75 ? 3.673 -6.057 4.597 1.00 85.62 75 ALA A C 1
ATOM 538 O O . ALA A 1 75 ? 2.738 -5.281 4.427 1.00 85.62 75 ALA A O 1
ATOM 539 N N . PHE A 1 76 ? 3.504 -7.298 5.059 1.00 87.94 76 PHE A N 1
ATOM 540 C CA . PHE A 1 76 ? 2.195 -7.852 5.399 1.00 87.94 76 PHE A CA 1
ATOM 541 C C . PHE A 1 76 ? 1.545 -7.121 6.579 1.00 87.94 76 PHE A C 1
ATOM 543 O O . PHE A 1 76 ? 0.394 -6.706 6.473 1.00 87.94 76 PHE A O 1
ATOM 550 N N . VAL A 1 77 ? 2.289 -6.930 7.675 1.00 88.19 77 VAL A N 1
ATOM 551 C CA . VAL A 1 77 ? 1.778 -6.262 8.886 1.00 88.19 77 VAL A CA 1
ATOM 552 C C . VAL A 1 77 ? 1.377 -4.824 8.564 1.00 88.19 77 VAL A C 1
ATOM 554 O O . VAL A 1 77 ? 0.227 -4.443 8.762 1.00 88.19 77 VAL A O 1
ATOM 557 N N . ASN A 1 78 ? 2.282 -4.064 7.942 1.00 86.19 78 ASN A N 1
ATOM 558 C CA . ASN A 1 78 ? 2.016 -2.681 7.561 1.00 86.19 78 ASN A CA 1
ATOM 559 C C . ASN A 1 78 ? 0.863 -2.572 6.550 1.00 86.19 78 ASN A C 1
ATOM 561 O O . ASN A 1 78 ? 0.058 -1.652 6.641 1.00 86.19 78 ASN A O 1
ATOM 565 N N . ALA A 1 79 ? 0.760 -3.489 5.581 1.00 86.12 79 ALA A N 1
ATOM 566 C CA . ALA A 1 79 ? -0.352 -3.489 4.633 1.00 86.12 79 ALA A CA 1
ATOM 567 C C . ALA A 1 79 ? -1.690 -3.803 5.311 1.00 86.12 79 ALA A C 1
ATOM 569 O O . ALA A 1 79 ? -2.691 -3.189 4.952 1.00 86.12 79 ALA A O 1
ATOM 570 N N . SER A 1 80 ? -1.712 -4.711 6.289 1.00 87.25 80 SER A N 1
ATOM 571 C CA . SER A 1 80 ? -2.913 -5.028 7.068 1.00 87.25 80 SER A CA 1
ATOM 572 C C . SER A 1 80 ? -3.375 -3.846 7.920 1.00 87.25 80 SER A C 1
ATOM 574 O O . SER A 1 80 ? -4.568 -3.599 7.992 1.00 87.25 80 SER A O 1
ATOM 576 N N . GLU A 1 81 ? -2.446 -3.089 8.506 1.00 83.94 81 GLU A N 1
ATOM 577 C CA . GLU A 1 81 ? -2.740 -1.877 9.294 1.00 83.94 81 GLU A CA 1
ATOM 578 C C . GLU A 1 81 ? -3.100 -0.659 8.431 1.00 83.94 81 GLU A C 1
ATOM 580 O O . GLU A 1 81 ? -3.591 0.352 8.929 1.00 83.94 81 GLU A O 1
ATOM 585 N N . MET A 1 82 ? -2.840 -0.712 7.124 1.00 82.38 82 MET A N 1
ATOM 586 C CA . MET A 1 82 ? -3.215 0.357 6.199 1.00 82.38 82 MET A CA 1
ATOM 587 C C . MET A 1 82 ? -4.511 0.042 5.451 1.00 82.38 82 MET A C 1
ATOM 589 O O . MET A 1 82 ? -5.296 0.953 5.207 1.00 82.38 82 MET A O 1
ATOM 593 N N . LEU A 1 83 ? -4.742 -1.211 5.051 1.00 84.88 83 LEU A N 1
ATOM 594 C CA . LEU A 1 83 ? -5.940 -1.629 4.319 1.00 84.88 83 LEU A CA 1
ATOM 595 C C . LEU A 1 83 ? -7.149 -1.702 5.252 1.00 84.88 83 LEU A C 1
ATOM 597 O O . LEU A 1 83 ? -7.098 -2.325 6.301 1.00 84.88 83 LEU A O 1
ATOM 601 N N . GLY A 1 84 ? -8.262 -1.087 4.850 1.00 82.06 84 GLY A N 1
ATOM 602 C CA . GLY A 1 84 ? -9.494 -1.081 5.648 1.00 82.06 84 GLY A CA 1
ATOM 603 C C . GLY A 1 84 ? -9.517 -0.042 6.770 1.00 82.06 84 GLY A C 1
ATOM 604 O O . GLY A 1 84 ? -10.555 0.143 7.399 1.00 82.06 84 GLY A O 1
ATOM 605 N N . HIS A 1 85 ? -8.422 0.693 6.964 1.00 84.44 85 HIS A N 1
ATOM 606 C CA . HIS A 1 85 ? -8.336 1.764 7.945 1.00 84.44 85 HIS A CA 1
ATOM 607 C C . HIS A 1 85 ? -8.609 3.139 7.329 1.00 84.44 85 HIS A C 1
ATOM 609 O O . HIS A 1 85 ? -8.457 3.359 6.119 1.00 84.44 85 HIS A O 1
ATOM 615 N N . TYR A 1 86 ? -9.032 4.070 8.184 1.00 81.56 86 TYR A N 1
ATOM 616 C CA . TYR A 1 86 ? -9.299 5.451 7.808 1.00 81.56 86 TYR A CA 1
ATOM 617 C C . TYR A 1 86 ? -8.039 6.292 7.986 1.00 81.56 86 TYR A C 1
ATOM 619 O O . TYR A 1 86 ? -7.381 6.263 9.029 1.00 81.56 86 TYR A O 1
ATOM 627 N N . LEU A 1 87 ? -7.701 7.041 6.940 1.00 77.25 87 LEU A N 1
ATOM 628 C CA . LEU A 1 87 ? -6.629 8.022 6.968 1.00 77.25 87 LEU A CA 1
ATOM 629 C C . LEU A 1 87 ? -7.230 9.423 7.037 1.00 77.25 87 LEU A C 1
ATOM 631 O O . LEU A 1 87 ? -7.995 9.826 6.155 1.00 77.25 87 LEU A O 1
ATOM 635 N N . THR A 1 88 ? -6.823 10.168 8.061 1.00 75.69 88 THR A N 1
ATOM 636 C CA . THR A 1 88 ? -7.237 11.550 8.293 1.00 75.69 88 THR A CA 1
ATOM 637 C C . THR A 1 88 ? -6.043 12.476 8.075 1.00 75.69 88 THR A C 1
ATOM 639 O O . THR A 1 88 ? -5.028 12.433 8.770 1.00 75.69 88 THR A O 1
ATOM 642 N N . ALA A 1 89 ? -6.145 13.315 7.054 1.00 72.00 89 ALA A N 1
ATOM 643 C CA . ALA A 1 89 ? -5.211 14.371 6.698 1.00 72.00 89 ALA A CA 1
ATOM 644 C C . ALA A 1 89 ? -5.862 15.759 6.828 1.00 72.00 89 ALA A C 1
ATOM 646 O O . ALA A 1 89 ? -7.079 15.905 6.903 1.0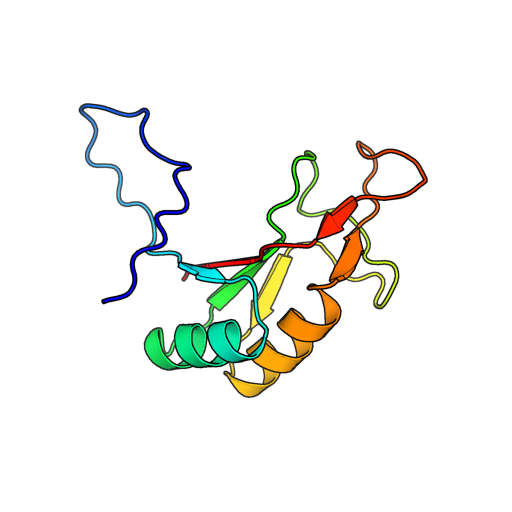0 72.00 89 ALA A O 1
ATOM 647 N N . LYS A 1 90 ? -5.036 16.810 6.773 1.00 69.06 90 LYS A N 1
ATOM 648 C CA . LYS A 1 90 ? -5.487 18.213 6.857 1.00 69.06 90 LYS A CA 1
ATOM 649 C C . LYS A 1 90 ? -6.443 18.626 5.721 1.00 69.06 90 LYS A C 1
ATOM 651 O O . LYS A 1 90 ? -7.158 19.606 5.863 1.00 69.06 90 LYS A O 1
ATOM 656 N N . GLN A 1 91 ? -6.421 17.905 4.595 1.00 68.81 91 GLN A N 1
ATOM 657 C CA . GLN A 1 91 ? -7.244 18.166 3.403 1.00 68.81 91 GLN A CA 1
ATOM 658 C C . GLN A 1 91 ? -8.388 17.151 3.214 1.00 68.81 91 GLN A C 1
ATOM 660 O O . GLN A 1 91 ? -9.075 17.198 2.199 1.00 68.81 91 GLN A O 1
ATOM 665 N N . THR A 1 92 ? -8.586 16.218 4.150 1.00 68.19 92 THR A N 1
ATOM 666 C CA . THR A 1 92 ? -9.715 15.270 4.131 1.00 68.19 92 THR A CA 1
ATOM 667 C C . THR A 1 92 ? -10.817 15.697 5.095 1.00 68.19 92 THR A C 1
ATOM 669 O O . THR A 1 92 ? -10.524 16.381 6.076 1.00 68.19 92 THR A O 1
ATOM 672 N N . PRO A 1 93 ? -12.068 15.263 4.858 1.00 69.75 93 PRO A N 1
ATOM 673 C CA . PRO A 1 93 ? -13.158 15.455 5.809 1.00 69.75 93 PRO A CA 1
ATOM 674 C C . PRO A 1 93 ? -12.846 14.813 7.177 1.00 69.75 93 PRO A C 1
ATOM 676 O O . PRO A 1 93 ? -12.033 13.886 7.242 1.00 69.75 93 PRO A O 1
ATOM 679 N N . PRO A 1 94 ? -13.509 15.257 8.264 1.00 68.56 94 PRO A N 1
ATOM 680 C CA . PRO A 1 94 ? -13.274 14.759 9.626 1.00 68.56 94 PRO A CA 1
ATOM 681 C C . PRO A 1 94 ? -13.511 13.249 9.778 1.00 68.56 94 PRO A C 1
ATOM 683 O O 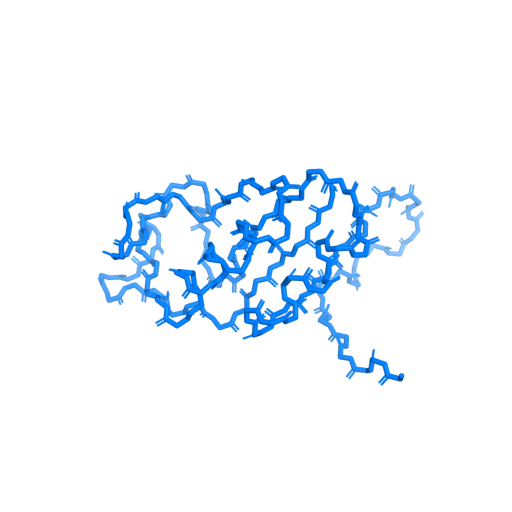. PRO A 1 94 ? -12.906 12.626 10.641 1.00 68.56 94 PRO A O 1
ATOM 686 N N . ASN A 1 95 ? -14.316 12.650 8.896 1.00 73.38 95 ASN A N 1
ATOM 687 C CA . ASN A 1 95 ? -14.576 11.207 8.871 1.00 73.38 95 ASN A CA 1
ATOM 688 C C . ASN A 1 95 ? -13.419 10.381 8.267 1.00 73.38 95 ASN A C 1
ATOM 690 O O . ASN A 1 95 ? -13.503 9.156 8.223 1.00 73.38 95 ASN A O 1
ATOM 694 N N . GLY A 1 96 ? -12.356 11.029 7.773 1.00 75.94 96 GLY A N 1
ATOM 695 C CA . GLY A 1 96 ? -11.238 10.367 7.104 1.00 75.94 96 GLY A CA 1
ATOM 696 C C . GLY A 1 96 ? -11.630 9.715 5.774 1.00 75.94 96 GLY A C 1
ATOM 697 O O . GLY A 1 96 ? -12.767 9.797 5.306 1.00 75.94 96 GLY A O 1
ATOM 698 N N . LEU A 1 97 ? -10.661 9.073 5.122 1.00 81.19 97 LEU A N 1
ATOM 699 C CA . LEU A 1 97 ? -10.891 8.281 3.913 1.00 81.19 97 LEU A CA 1
ATOM 700 C C . LEU A 1 97 ? -10.445 6.841 4.120 1.00 81.19 97 LEU A C 1
ATOM 702 O O . LEU A 1 97 ? -9.317 6.592 4.546 1.00 81.19 97 LEU A O 1
ATOM 706 N N . LEU A 1 98 ? -11.315 5.902 3.750 1.00 83.69 98 LEU A N 1
ATOM 707 C CA . LEU A 1 98 ? -11.014 4.478 3.817 1.00 83.69 98 LEU A CA 1
ATOM 708 C C . LEU A 1 98 ? -10.011 4.085 2.729 1.00 83.69 98 LEU A C 1
ATOM 710 O O . LEU A 1 98 ? -10.228 4.310 1.532 1.00 83.69 98 LEU A O 1
ATOM 714 N N . VAL A 1 99 ? -8.922 3.447 3.143 1.00 84.19 99 VAL A N 1
ATOM 715 C CA . VAL A 1 99 ? -7.879 2.974 2.235 1.00 84.19 99 VAL A CA 1
ATOM 716 C C . VAL A 1 99 ? -8.242 1.590 1.697 1.00 84.19 99 VAL A C 1
ATOM 718 O O . VAL A 1 99 ? -8.196 0.590 2.406 1.00 84.19 99 VAL A O 1
ATOM 721 N N . LYS A 1 100 ? -8.595 1.529 0.406 1.00 85.00 100 LYS A N 1
ATOM 722 C CA . LYS A 1 100 ? -8.919 0.272 -0.304 1.00 85.00 100 LYS A CA 1
ATOM 723 C C . LYS A 1 100 ? -7.749 -0.313 -1.093 1.00 85.00 100 LYS A C 1
ATOM 725 O O . LYS A 1 100 ? -7.795 -1.469 -1.496 1.00 85.00 100 LYS A O 1
ATOM 730 N N . LYS A 1 101 ? -6.760 0.518 -1.423 1.00 85.88 101 LYS A N 1
ATOM 731 C CA . LYS A 1 101 ? -5.668 0.171 -2.335 1.00 85.88 101 LYS 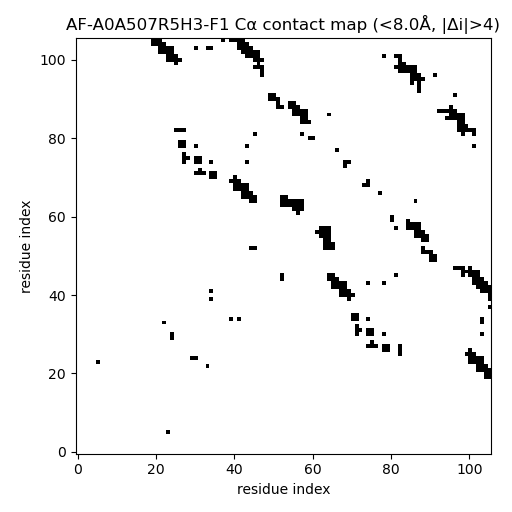A CA 1
ATOM 732 C C . LYS A 1 101 ? -4.358 0.751 -1.832 1.00 85.88 101 LYS A C 1
ATOM 734 O O . LYS A 1 101 ? -4.310 1.910 -1.408 1.00 85.88 101 LYS A O 1
ATOM 739 N N . LEU A 1 102 ? -3.303 -0.042 -1.947 1.00 86.00 102 LEU A N 1
ATOM 740 C CA . LEU A 1 102 ? -1.931 0.358 -1.676 1.00 86.00 102 LEU A CA 1
ATOM 741 C C . LEU A 1 102 ? -1.113 0.289 -2.960 1.00 86.00 102 LEU A C 1
ATOM 743 O O . LEU A 1 102 ? -1.304 -0.602 -3.781 1.00 86.00 102 LEU A O 1
ATOM 747 N N . TYR A 1 103 ? -0.194 1.229 -3.111 1.00 86.69 103 TYR A N 1
ATOM 748 C CA . TYR A 1 103 ? 0.803 1.265 -4.164 1.00 86.69 103 TYR A CA 1
ATOM 749 C C . TYR A 1 103 ? 2.163 0.924 -3.565 1.00 86.69 103 TYR A C 1
ATOM 751 O O . TYR A 1 103 ? 2.622 1.607 -2.651 1.00 86.69 103 TYR A O 1
ATOM 759 N N . ILE A 1 104 ? 2.792 -0.126 -4.075 1.00 85.50 104 ILE A N 1
ATOM 760 C CA . ILE A 1 104 ? 4.109 -0.602 -3.658 1.00 85.50 104 ILE A CA 1
ATOM 761 C C . ILE A 1 104 ? 5.077 -0.305 -4.783 1.00 85.50 104 ILE A C 1
ATOM 763 O O . ILE A 1 104 ? 4.823 -0.709 -5.912 1.00 85.50 104 ILE A O 1
ATOM 767 N N . TYR A 1 105 ? 6.175 0.379 -4.500 1.00 83.75 105 TYR A N 1
ATOM 768 C CA . TYR A 1 105 ? 7.213 0.629 -5.495 1.00 83.75 105 TYR A CA 1
ATOM 769 C C . TYR A 1 105 ? 8.597 0.587 -4.852 1.00 83.75 105 TYR A C 1
ATOM 771 O O . TYR A 1 105 ? 8.718 0.733 -3.632 1.00 83.75 105 TYR A O 1
ATOM 779 N N . LYS A 1 106 ? 9.610 0.364 -5.689 1.00 79.75 106 LYS A N 1
ATOM 780 C CA . LYS A 1 106 ? 11.023 0.487 -5.331 1.00 79.75 106 LYS A CA 1
ATOM 781 C C . LYS A 1 106 ? 11.493 1.921 -5.550 1.00 79.75 106 LYS A C 1
ATOM 783 O O . LYS A 1 106 ? 11.158 2.476 -6.621 1.00 79.75 106 LYS A O 1
#

Nearest PDB structures (foldseek):
  6no4-assembly1_A  TM=9.401E-01  e=3.978E-09  Blastocystis sp. ATCC 50177/Nand II
  6no6-assembly1_A  TM=9.572E-01  e=6.181E-09  Blastocystis sp. ATCC 50177/Nand II
  6no6-assembly1_B  TM=9.537E-01  e=1.160E-08  Blastocystis sp. ATCC 50177/Nand II
  6no5-assembly2_C  TM=9.507E-01  e=1.316E-08  Blastocystis sp. ATCC 50177/Nand II
  6no1-assembly1_A  TM=9.452E-01  e=2.319E-08  Blastocystis sp. ATCC 50177/Nand II

Foldseek 3Di:
DDPDDPPDDDPDPDDPDDDFDKDKDQALVVQLVVLVVVQAWKKKAFDDPWPDQQCWAWPQPGHGRIDIDGHSVVSSVVVVSQAQTFTDDPGDDPVGDHGRMIMMGD

InterPro domains:
  IPR011761 ATP-grasp fold [PS50975] (9-54)
  IPR013650 ATP-grasp fold, succinyl-CoA synthetase-type [PF08442] (11-105)
  IPR013815 ATP-grasp fold, subdomain 1 [G3DSA:3.30.1490.20] (22-106)

Solvent-accessible surface area (backbone atoms only — not comparable to full-atom values): 6257 Å² total; per-residue (Å²): 136,89,85,73,84,81,87,80,82,89,82,71,89,88,66,96,66,92,71,67,76,60,48,80,32,73,45,33,70,52,37,20,54,52,41,58,71,64,70,48,67,28,39,42,30,61,61,60,102,53,70,55,56,78,70,14,29,30,80,86,76,61,47,48,37,56,46,79,29,73,46,39,65,52,31,26,55,55,37,51,66,45,48,79,32,39,39,39,28,96,72,45,60,96,84,32,44,73,23,66,36,36,37,36,32,95

Mean predicted aligned error: 10.15 Å

Secondary structure (DSSP, 8-state):
------------SS-------EEEESSHHHHHHHHHHH-S-EEEEE--SSS-TTTPEETTT--BSEEEESSHHHHHHHHHHHTT-EEE-TTS-TT-EE---EEEE-

pLDDT: mean 71.74, std 16.95, range [26.64, 88.19]

Sequence (106 aa):
MFRCGCRLMRVVGGYDVPVPHGFVVANAQDAKSVVAAIGAPSVLKSQILAGGRGKGKFDSDGKGGVRIVTTPKEAFVNASEMLGHYLTAKQTPPNGLLVKKLYIYK